Protein AF-A0A7D9JBG1-F1 (afdb_monomer)

Structure (mmCIF, N/CA/C/O backbone):
data_AF-A0A7D9JBG1-F1
#
_entry.id   AF-A0A7D9JBG1-F1
#
loop_
_atom_site.group_PDB
_atom_site.id
_atom_site.type_symbol
_atom_site.label_atom_id
_atom_site.label_alt_id
_atom_site.label_comp_id
_atom_site.label_asym_id
_atom_site.label_entity_id
_atom_site.label_seq_id
_atom_site.pdbx_PDB_ins_code
_atom_site.Cartn_x
_atom_site.Cartn_y
_atom_site.Cartn_z
_atom_site.occupancy
_atom_site.B_iso_or_equiv
_atom_site.auth_seq_id
_atom_site.auth_comp_id
_atom_site.auth_asym_id
_atom_site.auth_atom_id
_atom_site.pdbx_PDB_model_num
ATOM 1 N N . MET A 1 1 ? 1.184 -11.308 23.392 1.00 36.88 1 MET A N 1
ATOM 2 C CA . MET A 1 1 ? 2.263 -11.241 22.386 1.00 36.88 1 MET A CA 1
ATOM 3 C C . MET A 1 1 ? 1.599 -10.785 21.106 1.00 36.88 1 MET A C 1
ATOM 5 O O . MET A 1 1 ? 0.680 -11.461 20.680 1.00 36.88 1 MET A O 1
ATOM 9 N N . ALA A 1 2 ? 1.920 -9.600 20.584 1.00 44.59 2 ALA A N 1
ATOM 10 C CA . ALA A 1 2 ? 1.341 -9.175 19.313 1.00 44.59 2 ALA A CA 1
ATOM 11 C C . ALA A 1 2 ? 1.929 -10.084 18.231 1.00 44.59 2 ALA A C 1
ATOM 13 O O . ALA A 1 2 ? 3.132 -10.022 17.986 1.00 44.59 2 ALA A O 1
ATOM 14 N N . GLU A 1 3 ? 1.119 -10.978 17.666 1.00 50.38 3 GLU A N 1
ATOM 15 C CA . GLU A 1 3 ? 1.494 -11.787 16.509 1.00 50.38 3 GLU A CA 1
ATOM 16 C C . GLU A 1 3 ? 1.890 -10.830 15.382 1.00 50.38 3 GLU A C 1
ATOM 18 O O . GLU A 1 3 ? 1.054 -10.220 14.717 1.00 50.38 3 GLU A O 1
ATOM 23 N N . GLN A 1 4 ? 3.197 -10.609 15.233 1.00 59.41 4 GLN A N 1
ATOM 24 C CA . GLN A 1 4 ? 3.746 -9.802 14.158 1.00 59.41 4 GLN A CA 1
ATOM 25 C C . GLN A 1 4 ? 3.574 -10.595 12.872 1.00 59.41 4 GLN A C 1
ATOM 27 O O . GLN A 1 4 ? 4.414 -11.413 12.501 1.00 59.41 4 GLN A O 1
ATOM 32 N N . ILE A 1 5 ? 2.451 -10.362 12.203 1.00 68.38 5 ILE A N 1
ATOM 33 C CA . ILE A 1 5 ? 2.228 -10.868 10.858 1.00 68.38 5 ILE A CA 1
ATOM 34 C C . ILE A 1 5 ? 3.333 -10.278 9.983 1.00 68.38 5 ILE A C 1
ATOM 36 O O . ILE A 1 5 ? 3.469 -9.049 9.937 1.00 68.38 5 ILE A O 1
ATOM 40 N N . PRO A 1 6 ? 4.160 -11.116 9.336 1.00 69.81 6 PRO A N 1
ATOM 41 C CA . PRO A 1 6 ? 5.264 -10.620 8.539 1.00 69.81 6 PRO A CA 1
ATOM 42 C C . PRO A 1 6 ? 4.705 -9.743 7.420 1.00 69.81 6 PRO A C 1
ATOM 44 O O . PRO A 1 6 ? 3.791 -10.141 6.695 1.00 69.81 6 PRO A O 1
ATOM 47 N N . ALA A 1 7 ? 5.246 -8.531 7.307 1.00 71.00 7 ALA A N 1
ATOM 48 C CA . ALA A 1 7 ? 4.883 -7.618 6.238 1.00 71.00 7 ALA A CA 1
ATOM 49 C C . ALA A 1 7 ? 5.131 -8.293 4.873 1.00 71.00 7 ALA A C 1
ATOM 51 O O . ALA A 1 7 ? 6.159 -8.962 4.701 1.00 71.00 7 ALA A O 1
ATOM 52 N N . PRO A 1 8 ? 4.211 -8.157 3.899 1.00 76.00 8 PRO A N 1
ATOM 53 C CA . PRO A 1 8 ? 4.431 -8.683 2.561 1.00 76.00 8 PRO A CA 1
ATOM 54 C C . PRO A 1 8 ? 5.687 -8.053 1.950 1.00 76.00 8 PRO A C 1
ATOM 56 O O . PRO A 1 8 ? 6.014 -6.895 2.203 1.00 76.00 8 PRO A O 1
ATOM 59 N N . LYS A 1 9 ? 6.406 -8.836 1.140 1.00 78.50 9 LYS A N 1
ATOM 60 C CA . LYS A 1 9 ? 7.578 -8.345 0.402 1.00 78.50 9 LYS A CA 1
ATOM 61 C C . LYS A 1 9 ? 7.172 -7.175 -0.508 1.00 78.50 9 LYS A C 1
ATOM 63 O O . LYS A 1 9 ? 6.043 -7.194 -1.000 1.00 78.50 9 LYS A O 1
ATOM 68 N N . PRO A 1 10 ? 8.075 -6.215 -0.775 1.00 81.94 10 PRO A N 1
ATOM 69 C CA . PRO A 1 10 ? 7.781 -5.097 -1.664 1.00 81.94 10 PRO A CA 1
ATOM 70 C C . PRO A 1 10 ? 7.323 -5.580 -3.039 1.00 81.94 10 PRO A C 1
ATOM 72 O O . PRO A 1 10 ? 7.766 -6.633 -3.523 1.00 81.94 10 PRO A O 1
ATOM 75 N N . LEU A 1 11 ? 6.418 -4.816 -3.652 1.00 83.62 11 LEU A N 1
ATOM 76 C CA . LEU A 1 11 ? 5.884 -5.127 -4.968 1.00 83.62 11 LEU A CA 1
ATOM 77 C C . LEU A 1 11 ? 7.026 -5.100 -5.985 1.00 83.62 11 LEU A C 1
ATOM 79 O O . LEU A 1 11 ? 7.726 -4.102 -6.138 1.00 83.62 11 LEU A O 1
ATOM 83 N N . LYS A 1 12 ? 7.204 -6.206 -6.706 1.00 80.06 12 LYS A N 1
ATOM 84 C CA . LYS A 1 12 ? 8.163 -6.283 -7.807 1.00 80.06 12 LYS A CA 1
ATOM 85 C C . LYS A 1 12 ? 7.436 -6.102 -9.128 1.00 80.06 12 LYS A C 1
ATOM 87 O O . LYS A 1 12 ? 6.644 -6.954 -9.521 1.00 80.06 12 LYS A O 1
ATOM 92 N N . LEU A 1 13 ? 7.739 -5.006 -9.812 1.00 76.44 13 LEU A N 1
ATOM 93 C CA . LEU A 1 13 ? 7.229 -4.721 -11.156 1.00 76.44 13 LEU A CA 1
ATOM 94 C C . LEU A 1 13 ? 8.113 -5.314 -12.269 1.00 76.44 13 LEU A C 1
ATOM 96 O O . LEU A 1 13 ? 7.782 -5.184 -13.439 1.00 76.44 13 LEU A O 1
ATOM 100 N N . ASP A 1 14 ? 9.210 -5.986 -11.912 1.00 78.56 14 ASP A N 1
ATOM 101 C CA . ASP A 1 14 ? 10.110 -6.644 -12.861 1.00 78.56 14 ASP A CA 1
ATOM 102 C C . ASP A 1 14 ? 9.517 -7.956 -13.415 1.00 78.56 14 ASP A C 1
ATOM 104 O O . ASP A 1 14 ? 8.867 -8.721 -12.690 1.00 78.56 14 ASP A O 1
ATOM 108 N N . GLY A 1 15 ? 9.739 -8.224 -14.705 1.00 83.38 15 GLY A N 1
ATOM 109 C CA . GLY A 1 15 ? 9.206 -9.397 -15.399 1.00 83.38 15 GLY A CA 1
ATOM 110 C C . GLY A 1 15 ? 7.685 -9.341 -15.593 1.00 83.38 15 GLY A C 1
ATOM 111 O O . GLY A 1 15 ? 7.153 -8.415 -16.203 1.00 83.38 15 GLY A O 1
ATOM 112 N N . ASN A 1 16 ? 6.958 -10.353 -15.101 1.00 86.94 16 ASN A N 1
ATOM 113 C CA . ASN A 1 16 ? 5.496 -10.413 -15.215 1.00 86.94 16 ASN A CA 1
ATOM 114 C C . ASN A 1 16 ? 4.816 -9.575 -14.116 1.00 86.94 16 ASN A C 1
ATOM 116 O O . ASN A 1 16 ? 4.330 -10.100 -13.108 1.00 86.94 16 ASN A O 1
ATOM 120 N N . ALA A 1 17 ? 4.777 -8.258 -14.329 1.00 83.75 17 ALA A N 1
ATOM 121 C CA . ALA A 1 17 ? 4.191 -7.292 -13.401 1.00 83.75 17 ALA A CA 1
ATOM 122 C C . ALA A 1 17 ? 2.732 -7.615 -13.026 1.00 83.75 17 ALA A C 1
ATOM 124 O O . ALA A 1 17 ? 2.350 -7.454 -11.868 1.00 83.75 17 ALA A O 1
ATOM 125 N N . ALA A 1 18 ? 1.925 -8.122 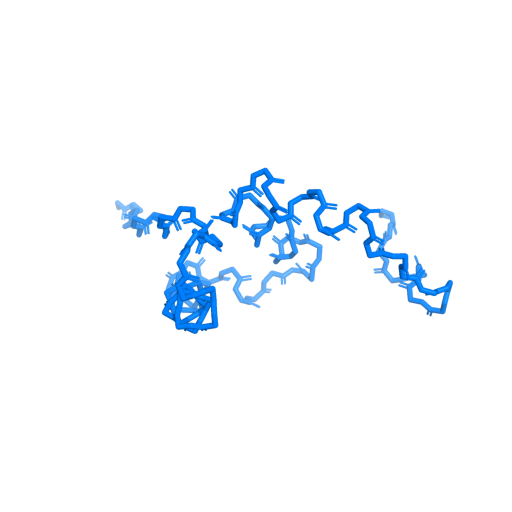-13.966 1.00 85.19 18 ALA A N 1
ATOM 126 C CA . ALA A 1 18 ? 0.524 -8.465 -13.719 1.00 85.19 18 ALA A CA 1
ATOM 127 C C . ALA A 1 18 ? 0.376 -9.630 -12.725 1.00 85.19 18 ALA A C 1
ATOM 129 O O . ALA A 1 18 ? -0.441 -9.574 -11.800 1.00 85.19 18 ALA A O 1
ATOM 130 N N . GLU A 1 19 ? 1.185 -10.680 -12.882 1.00 88.31 19 GLU A N 1
ATOM 131 C CA . GLU A 1 19 ? 1.177 -11.815 -11.958 1.00 88.31 19 GLU A CA 1
ATOM 132 C C . GLU A 1 19 ? 1.742 -11.431 -10.584 1.00 88.31 19 GLU A C 1
ATOM 134 O O . GLU A 1 19 ? 1.157 -11.782 -9.553 1.00 88.31 19 GLU A O 1
ATOM 139 N N . ASN A 1 20 ? 2.834 -10.661 -10.560 1.00 86.94 20 ASN A N 1
ATOM 140 C CA . ASN A 1 20 ? 3.437 -10.165 -9.324 1.00 86.94 20 ASN A CA 1
ATOM 141 C C . ASN A 1 20 ? 2.467 -9.274 -8.544 1.00 86.94 20 ASN A C 1
ATOM 143 O O . ASN A 1 20 ? 2.297 -9.469 -7.340 1.00 86.94 20 ASN A O 1
ATOM 147 N N . TRP A 1 21 ? 1.769 -8.366 -9.230 1.00 86.75 21 TRP A N 1
ATOM 148 C CA . TRP A 1 21 ? 0.709 -7.549 -8.648 1.00 86.75 21 TRP A CA 1
ATOM 149 C C . TRP A 1 21 ? -0.413 -8.406 -8.067 1.00 86.75 21 TRP A C 1
ATOM 151 O O . TRP A 1 21 ? -0.800 -8.206 -6.919 1.00 86.75 21 TRP A O 1
ATOM 161 N N . ARG A 1 22 ? -0.902 -9.412 -8.802 1.00 88.50 22 ARG A N 1
ATOM 162 C CA . ARG A 1 22 ? -1.978 -10.295 -8.322 1.00 88.50 22 ARG A CA 1
A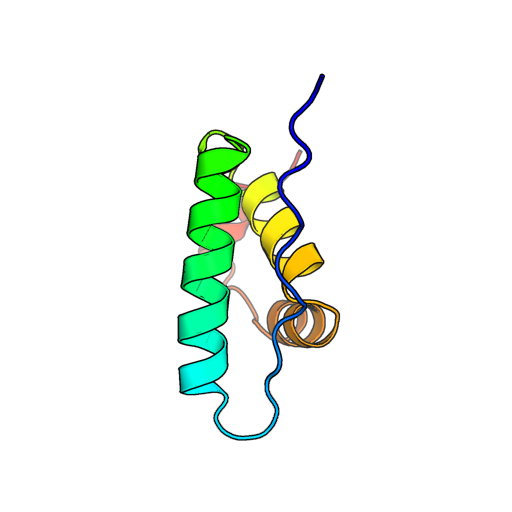TOM 163 C C . ARG A 1 22 ? -1.576 -11.070 -7.064 1.00 88.50 22 ARG A C 1
ATOM 165 O O . ARG A 1 22 ? -2.375 -11.183 -6.134 1.00 88.50 22 ARG A O 1
ATOM 172 N N . ARG A 1 23 ? -0.346 -11.595 -7.022 1.00 87.75 23 ARG A N 1
ATOM 173 C CA . ARG A 1 23 ? 0.200 -12.304 -5.849 1.00 87.75 23 ARG A CA 1
ATOM 174 C C . ARG A 1 23 ? 0.381 -11.363 -4.661 1.00 87.75 23 ARG A C 1
ATOM 176 O O . ARG A 1 23 ? -0.021 -11.701 -3.549 1.00 87.75 23 ARG A O 1
ATOM 183 N N . TRP A 1 24 ? 0.954 -10.188 -4.905 1.00 88.12 24 TRP A N 1
ATOM 184 C CA . TRP A 1 24 ? 1.198 -9.183 -3.878 1.00 88.12 24 TRP A CA 1
ATOM 185 C C . TRP A 1 24 ? -0.110 -8.640 -3.297 1.00 88.12 24 TRP A C 1
ATOM 187 O O . TRP A 1 24 ? -0.258 -8.606 -2.080 1.00 88.12 24 TRP A O 1
ATOM 197 N N . LYS A 1 25 ? -1.100 -8.329 -4.143 1.00 87.69 25 LYS A N 1
ATOM 198 C CA . LYS A 1 25 ? -2.416 -7.831 -3.721 1.00 87.69 25 LYS A CA 1
ATOM 199 C C . LYS A 1 25 ? -3.105 -8.801 -2.766 1.00 87.69 25 LYS A C 1
ATOM 201 O O . LYS A 1 25 ? -3.542 -8.393 -1.699 1.00 87.69 25 LYS A O 1
ATOM 206 N N . LYS A 1 26 ? -3.096 -10.099 -3.088 1.00 88.88 26 LYS A N 1
ATOM 207 C CA . LYS A 1 26 ? -3.662 -11.131 -2.209 1.00 88.88 26 LYS A CA 1
ATOM 208 C C . LYS A 1 26 ? -2.942 -11.196 -0.855 1.00 88.88 26 LYS A C 1
ATOM 210 O O . LYS A 1 26 ? -3.589 -11.351 0.175 1.00 88.88 26 LYS A O 1
ATOM 215 N N . ALA A 1 27 ? -1.612 -11.075 -0.844 1.00 87.12 27 ALA A N 1
ATOM 216 C CA . ALA A 1 27 ? -0.836 -11.035 0.397 1.00 87.12 27 ALA A CA 1
ATOM 217 C C . ALA A 1 27 ? -1.120 -9.764 1.218 1.00 87.12 27 ALA A C 1
ATOM 219 O O . ALA A 1 27 ? -1.210 -9.832 2.441 1.00 87.12 27 ALA A O 1
ATOM 220 N N . PHE A 1 28 ? -1.302 -8.625 0.548 1.00 87.38 28 PHE A N 1
ATOM 221 C CA . PHE A 1 28 ? -1.679 -7.356 1.160 1.00 87.38 28 PHE A CA 1
ATOM 222 C C . PHE A 1 28 ? -3.078 -7.412 1.788 1.00 87.38 28 PHE A C 1
ATOM 224 O O . PHE A 1 28 ? -3.230 -7.023 2.942 1.00 87.38 28 PHE A O 1
ATOM 231 N N . GLU A 1 29 ? -4.075 -7.960 1.089 1.00 87.31 29 GLU A N 1
ATOM 232 C CA . GLU A 1 29 ? -5.434 -8.140 1.623 1.00 87.31 29 GLU A CA 1
ATOM 233 C C . GLU A 1 29 ? -5.428 -9.031 2.871 1.00 87.31 29 GLU A C 1
ATOM 235 O O . GLU A 1 29 ? -5.960 -8.645 3.910 1.00 87.31 29 GLU A O 1
ATOM 240 N N . LEU A 1 30 ? -4.732 -10.174 2.816 1.00 87.12 30 LEU A N 1
ATOM 241 C CA . LEU A 1 30 ? -4.566 -11.055 3.977 1.00 87.12 30 LEU A CA 1
ATOM 242 C C . LEU A 1 30 ? -3.880 -10.336 5.145 1.00 87.12 30 LEU A C 1
ATOM 244 O O . LEU A 1 30 ? -4.310 -10.479 6.288 1.00 87.12 30 LEU A O 1
ATOM 248 N N . TYR A 1 31 ? -2.846 -9.538 4.868 1.00 86.69 31 TYR A N 1
ATOM 249 C CA . TYR A 1 31 ? -2.169 -8.730 5.880 1.00 86.69 31 TYR A CA 1
ATOM 250 C C . TYR A 1 31 ? -3.113 -7.690 6.497 1.00 86.69 31 TYR A C 1
ATOM 252 O O . TYR A 1 31 ? -3.139 -7.536 7.717 1.00 86.69 31 TYR A O 1
ATOM 260 N N . MET A 1 32 ? -3.921 -6.996 5.693 1.00 86.38 32 MET A N 1
ATOM 261 C CA . MET A 1 32 ? -4.885 -6.012 6.191 1.00 86.38 32 MET A CA 1
ATOM 262 C C . MET A 1 32 ? -5.961 -6.642 7.070 1.00 86.38 32 MET A C 1
ATOM 264 O O . MET A 1 32 ? -6.265 -6.088 8.128 1.00 86.38 32 MET A O 1
ATOM 268 N N . THR A 1 33 ? -6.504 -7.791 6.666 1.00 86.69 33 THR A N 1
ATOM 269 C CA . THR A 1 33 ? -7.491 -8.531 7.460 1.00 86.69 33 THR A CA 1
ATOM 270 C C . THR A 1 33 ? -6.877 -9.018 8.764 1.00 86.69 33 THR A C 1
ATOM 272 O O . THR A 1 33 ? -7.434 -8.797 9.835 1.00 86.69 33 THR A O 1
ATOM 275 N N . ALA A 1 34 ? -5.703 -9.639 8.693 1.00 83.88 34 ALA A N 1
ATOM 276 C CA . ALA A 1 34 ? -5.106 -10.288 9.847 1.00 83.88 34 ALA A CA 1
ATOM 277 C C . ALA A 1 34 ? -4.468 -9.290 10.838 1.00 83.88 34 ALA A C 1
ATOM 279 O O . ALA A 1 34 ? -4.335 -9.593 12.018 1.00 83.88 34 ALA A O 1
ATOM 280 N N . THR A 1 35 ? -4.134 -8.073 10.394 1.00 83.75 35 THR A N 1
ATOM 281 C CA . THR A 1 35 ? -3.729 -6.957 11.274 1.00 83.75 35 THR A CA 1
ATOM 282 C C . THR A 1 35 ? -4.885 -6.024 11.645 1.00 83.75 35 THR A C 1
ATOM 284 O O . THR A 1 35 ? -4.650 -4.971 12.244 1.00 83.75 35 THR A O 1
ATOM 287 N N . GLU A 1 36 ? -6.115 -6.361 11.240 1.00 84.62 36 GLU A N 1
ATOM 288 C CA . GLU A 1 36 ? -7.327 -5.539 11.382 1.00 84.62 36 GLU A CA 1
ATOM 289 C C . GLU A 1 36 ? -7.176 -4.093 10.862 1.00 84.62 36 GLU A C 1
ATOM 291 O O . GLU A 1 36 ? -7.937 -3.192 11.221 1.00 84.62 36 GLU A O 1
ATOM 296 N N . LYS A 1 37 ? -6.199 -3.848 9.979 1.00 78.62 37 LYS A N 1
ATOM 297 C CA . LYS A 1 37 ? -5.985 -2.547 9.325 1.00 78.62 37 LYS A CA 1
ATOM 298 C C . LYS A 1 37 ? -7.063 -2.239 8.290 1.00 78.62 37 LYS A C 1
ATOM 300 O O . LYS A 1 37 ? -7.272 -1.070 7.982 1.00 78.62 37 LYS A O 1
ATOM 305 N N . ASP A 1 38 ? -7.762 -3.263 7.812 1.00 79.50 38 ASP A N 1
ATOM 306 C CA . ASP A 1 38 ? -8.998 -3.148 7.027 1.00 79.50 38 ASP A CA 1
ATOM 307 C C . ASP A 1 38 ? -10.069 -2.284 7.726 1.00 79.50 38 ASP A C 1
ATOM 309 O O . ASP A 1 38 ? -10.781 -1.528 7.077 1.00 79.50 38 ASP A O 1
ATOM 313 N N . LYS A 1 39 ? -10.113 -2.268 9.061 1.00 82.62 39 LYS A N 1
ATOM 314 C CA . LYS A 1 39 ? -11.083 -1.453 9.811 1.00 82.62 39 LYS A CA 1
ATOM 315 C C . LYS A 1 39 ? -10.633 -0.005 10.040 1.00 82.62 39 LYS A C 1
ATOM 317 O O . LYS A 1 39 ? -11.353 0.772 10.663 1.00 82.62 39 LYS A O 1
ATOM 322 N N . LYS A 1 40 ? -9.419 0.363 9.612 1.00 84.12 40 LYS A N 1
ATOM 323 C CA . LYS A 1 40 ? -8.867 1.715 9.802 1.00 84.12 40 LYS A CA 1
ATOM 324 C C . LYS A 1 40 ? -9.261 2.648 8.663 1.00 84.12 40 LYS A C 1
ATOM 326 O O . LYS A 1 40 ? -9.613 2.206 7.576 1.00 84.12 40 LYS A O 1
ATOM 331 N N . SER A 1 41 ? -9.140 3.953 8.911 1.00 85.06 41 SER A N 1
ATOM 332 C CA . SER A 1 41 ? -9.434 4.994 7.926 1.00 85.06 41 SER A CA 1
ATOM 333 C C . SER A 1 41 ? -8.689 4.771 6.614 1.00 85.06 41 SER A C 1
ATOM 335 O O . SER A 1 41 ? -7.521 4.374 6.614 1.00 85.06 41 SER A O 1
ATOM 337 N N . GLN A 1 42 ? -9.339 5.129 5.510 1.00 78.69 42 GLN A N 1
ATOM 338 C CA . GLN A 1 42 ? -8.821 4.996 4.148 1.00 78.69 42 GLN A CA 1
ATOM 339 C C . GLN A 1 42 ? -7.405 5.587 4.002 1.00 78.69 42 GLN A C 1
ATOM 341 O O . GLN A 1 42 ? -6.534 4.965 3.407 1.00 78.69 42 GLN A O 1
ATOM 346 N N . LYS A 1 43 ? -7.115 6.709 4.681 1.00 80.00 43 LYS A N 1
ATOM 347 C CA . LYS A 1 43 ? -5.769 7.309 4.766 1.00 80.00 43 LYS A CA 1
ATOM 348 C C . LYS A 1 43 ? -4.698 6.342 5.290 1.00 80.00 43 LYS A C 1
ATOM 350 O O . LYS A 1 43 ? -3.608 6.258 4.731 1.00 80.00 43 LYS A O 1
ATOM 355 N N . ILE A 1 44 ? -5.002 5.589 6.349 1.00 82.69 44 ILE A N 1
ATOM 356 C CA . ILE A 1 44 ? -4.084 4.604 6.942 1.00 82.69 44 ILE A CA 1
ATOM 357 C C . ILE A 1 44 ? -3.927 3.392 6.027 1.00 82.69 44 ILE A C 1
ATOM 359 O O . ILE A 1 44 ? -2.827 2.847 5.922 1.00 82.69 44 ILE A O 1
ATOM 363 N N . GLN A 1 45 ? -5.001 2.979 5.357 1.00 84.38 45 GLN A N 1
ATOM 364 C CA . GLN A 1 45 ? -4.951 1.897 4.377 1.00 84.38 45 GLN A CA 1
ATOM 365 C C . GLN A 1 45 ? -4.056 2.274 3.191 1.00 84.38 45 GLN A C 1
ATOM 367 O O . GLN A 1 45 ? -3.142 1.517 2.869 1.00 84.38 45 GLN A O 1
ATOM 372 N N . CYS A 1 46 ? -4.235 3.474 2.627 1.00 83.62 46 CYS A N 1
ATOM 373 C CA . CYS A 1 46 ? -3.397 4.012 1.554 1.00 83.62 46 CYS A CA 1
ATOM 374 C C . CYS A 1 46 ? -1.933 4.149 1.990 1.00 83.62 46 CYS A C 1
ATOM 376 O O . CYS A 1 46 ? -1.040 3.670 1.298 1.00 83.62 46 CYS A O 1
ATOM 378 N N . ALA A 1 47 ? -1.666 4.715 3.170 1.00 84.31 47 ALA A N 1
ATOM 379 C CA . ALA A 1 47 ? -0.303 4.825 3.692 1.00 84.31 47 ALA A CA 1
ATOM 380 C C . ALA A 1 47 ? 0.352 3.447 3.898 1.00 84.31 47 ALA A C 1
ATOM 382 O O . ALA A 1 47 ? 1.522 3.254 3.565 1.00 84.31 47 ALA A O 1
ATOM 383 N N . THR A 1 48 ? -0.405 2.469 4.406 1.00 86.19 48 THR A N 1
ATOM 384 C CA . THR A 1 48 ? 0.071 1.086 4.577 1.00 86.19 48 THR A CA 1
ATOM 385 C C . THR A 1 48 ? 0.358 0.445 3.222 1.00 86.19 48 THR A C 1
ATOM 387 O O . THR A 1 48 ? 1.393 -0.194 3.060 1.00 86.19 48 THR A O 1
ATOM 390 N N . PHE A 1 49 ? -0.525 0.641 2.242 1.00 86.44 49 PHE A N 1
ATOM 391 C CA . PHE A 1 49 ? -0.340 0.168 0.876 1.00 86.44 49 PHE A CA 1
ATOM 392 C C . PHE A 1 49 ? 0.951 0.722 0.270 1.00 86.44 49 PHE A C 1
ATOM 394 O O . PHE A 1 49 ? 1.784 -0.063 -0.168 1.00 86.44 49 PHE A O 1
ATOM 401 N N . LEU A 1 50 ? 1.158 2.041 0.309 1.00 84.31 50 LEU A N 1
ATOM 402 C CA . LEU A 1 50 ? 2.344 2.689 -0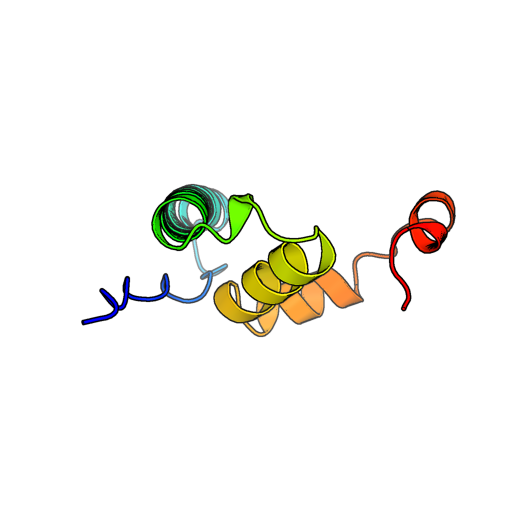.262 1.00 84.31 50 LEU A CA 1
ATOM 403 C C 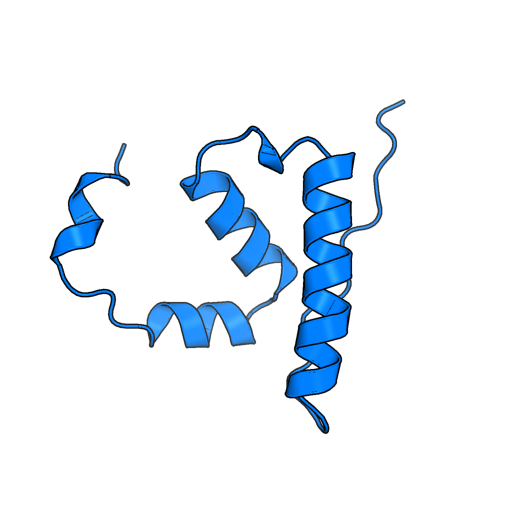. LEU A 1 50 ? 3.630 2.237 0.436 1.00 84.31 50 LEU A C 1
ATOM 405 O O . LEU A 1 50 ? 4.620 1.920 -0.220 1.00 84.31 50 LEU A O 1
ATOM 409 N N . THR A 1 51 ? 3.582 2.113 1.764 1.00 84.81 51 THR A N 1
ATOM 410 C CA . THR A 1 51 ? 4.714 1.634 2.569 1.00 84.81 51 THR A CA 1
ATOM 411 C C . THR A 1 51 ? 5.092 0.192 2.218 1.00 84.81 51 THR A C 1
ATOM 413 O O . THR A 1 51 ? 6.272 -0.137 2.139 1.00 84.81 51 THR A O 1
ATOM 416 N N . LEU A 1 52 ? 4.103 -0.682 2.003 1.00 85.94 52 LEU A N 1
ATOM 417 C CA . LEU A 1 52 ? 4.331 -2.095 1.681 1.00 85.94 52 LEU A CA 1
ATOM 418 C C . LEU A 1 52 ? 4.645 -2.331 0.203 1.00 85.94 52 LEU A C 1
ATOM 420 O O . LEU A 1 52 ? 5.335 -3.292 -0.130 1.00 85.94 52 LEU A O 1
ATOM 424 N N . ALA A 1 53 ? 4.111 -1.503 -0.690 1.00 83.94 53 ALA A N 1
ATOM 425 C CA . ALA A 1 53 ? 4.336 -1.617 -2.122 1.00 83.94 53 ALA A CA 1
ATOM 426 C C . ALA A 1 53 ? 5.731 -1.095 -2.509 1.00 83.94 53 ALA A C 1
ATOM 428 O O . ALA A 1 53 ? 6.338 -1.630 -3.437 1.00 83.94 53 ALA A O 1
ATOM 429 N N . GLY A 1 54 ? 6.284 -0.157 -1.732 1.00 84.75 54 GLY A N 1
ATOM 430 C CA . GLY A 1 54 ? 7.654 0.340 -1.861 1.00 84.75 54 GLY A CA 1
ATOM 431 C C . GLY A 1 54 ? 7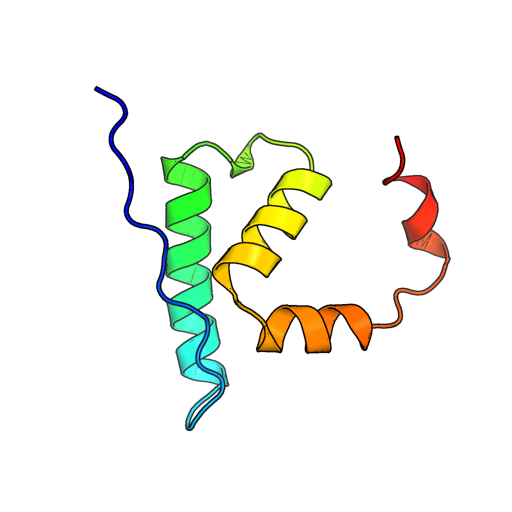.769 1.575 -2.755 1.00 84.75 54 GLY A C 1
ATOM 432 O O . GLY A 1 54 ? 6.776 2.078 -3.277 1.00 84.75 54 GLY A O 1
ATOM 433 N N . GLU A 1 55 ? 8.999 2.060 -2.947 1.00 80.69 55 GLU A N 1
ATOM 434 C CA . GLU A 1 55 ? 9.290 3.324 -3.649 1.00 80.69 55 GLU A CA 1
ATOM 435 C C . GLU A 1 55 ? 8.663 3.402 -5.045 1.00 80.69 55 GLU A C 1
ATOM 437 O O . GLU A 1 55 ? 8.083 4.422 -5.401 1.00 80.69 55 GLU A O 1
ATOM 442 N N . ALA A 1 56 ? 8.669 2.301 -5.802 1.00 75.62 56 ALA A N 1
ATOM 443 C CA . ALA A 1 56 ? 8.054 2.261 -7.128 1.00 75.62 56 ALA A CA 1
ATOM 444 C C . ALA A 1 56 ? 6.550 2.585 -7.098 1.00 75.62 56 ALA A C 1
ATOM 446 O O . ALA A 1 56 ? 6.035 3.241 -8.000 1.00 75.62 56 ALA A O 1
ATOM 447 N N . ALA A 1 57 ? 5.836 2.151 -6.058 1.00 77.69 57 ALA A N 1
ATOM 448 C CA . ALA A 1 57 ? 4.419 2.453 -5.906 1.00 77.69 57 ALA A CA 1
ATOM 449 C C . ALA A 1 57 ? 4.175 3.885 -5.424 1.00 77.69 57 ALA A C 1
ATOM 451 O O . ALA A 1 57 ? 3.160 4.467 -5.791 1.00 77.69 57 ALA A O 1
ATOM 4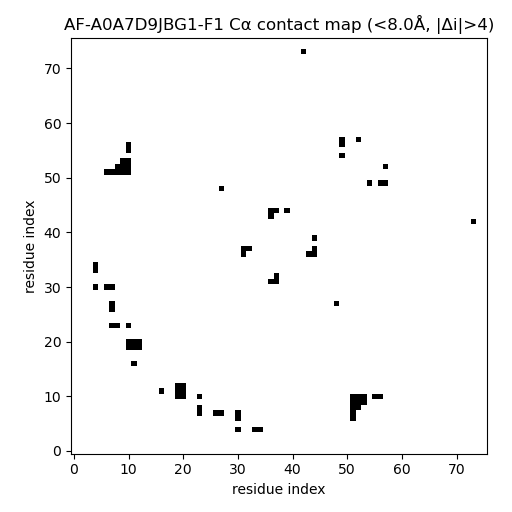52 N N . ILE A 1 58 ? 5.104 4.458 -4.652 1.00 79.88 58 ILE A N 1
ATOM 453 C CA . ILE A 1 58 ? 5.071 5.875 -4.271 1.00 79.88 58 ILE A CA 1
ATOM 454 C C . ILE A 1 58 ? 5.221 6.742 -5.522 1.00 79.88 58 ILE A C 1
ATOM 456 O O . ILE A 1 58 ? 4.376 7.595 -5.757 1.00 79.88 58 ILE A O 1
ATOM 460 N N . THR A 1 59 ? 6.190 6.446 -6.394 1.00 78.69 59 THR A N 1
ATOM 461 C CA . THR A 1 59 ? 6.361 7.172 -7.664 1.00 78.69 59 THR A CA 1
ATOM 462 C C . THR A 1 59 ? 5.129 7.057 -8.565 1.00 78.69 59 THR A C 1
ATOM 464 O O . THR A 1 59 ? 4.708 8.044 -9.169 1.00 78.69 59 THR A O 1
ATOM 467 N N . VAL A 1 60 ? 4.510 5.871 -8.644 1.00 78.38 60 VAL A N 1
ATOM 468 C CA . VAL A 1 60 ? 3.243 5.679 -9.376 1.00 78.38 60 VAL A CA 1
ATOM 469 C C . VAL A 1 60 ? 2.103 6.476 -8.733 1.00 78.38 60 VAL A C 1
ATOM 471 O O . VAL A 1 60 ? 1.302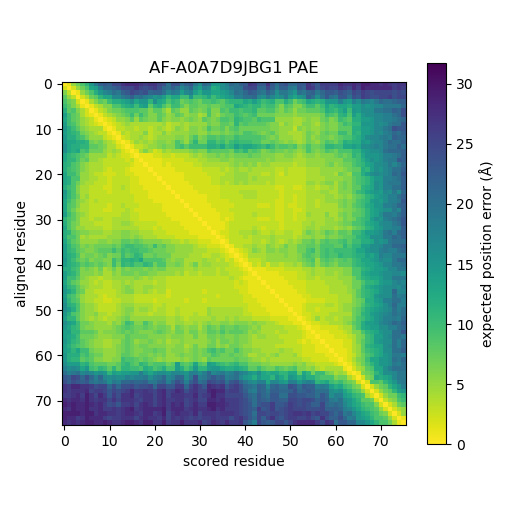 7.073 -9.439 1.00 78.38 60 VAL A O 1
ATOM 474 N N . TYR A 1 61 ? 2.032 6.527 -7.405 1.00 77.62 61 TYR A N 1
ATOM 475 C CA . TYR A 1 61 ? 1.025 7.301 -6.682 1.00 77.62 61 TYR A CA 1
ATOM 476 C C . TYR A 1 61 ? 1.200 8.814 -6.850 1.00 77.62 61 TYR A C 1
ATOM 478 O O . TYR A 1 61 ? 0.214 9.518 -7.025 1.00 77.62 61 TYR A O 1
ATOM 486 N N . GLU A 1 62 ? 2.434 9.314 -6.852 1.00 77.00 62 GLU A N 1
ATOM 487 C CA . GLU A 1 62 ? 2.734 10.728 -7.110 1.00 77.00 62 GLU A CA 1
ATOM 488 C C . GLU A 1 62 ? 2.457 11.129 -8.566 1.00 77.00 62 GLU A C 1
ATOM 490 O O . GLU A 1 62 ? 2.071 12.265 -8.833 1.00 77.00 62 GLU A O 1
ATOM 495 N N . THR A 1 63 ? 2.625 10.201 -9.516 1.00 76.25 63 THR A N 1
ATOM 496 C CA . THR A 1 63 ? 2.270 10.426 -10.929 1.00 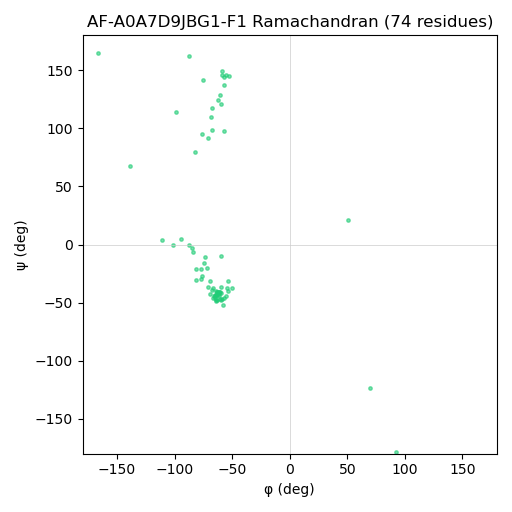76.25 63 THR A CA 1
ATOM 497 C C . THR A 1 63 ? 0.782 10.236 -11.216 1.00 76.25 63 THR A C 1
ATOM 499 O O . THR A 1 63 ? 0.280 10.793 -12.194 1.00 76.25 63 THR A O 1
ATOM 502 N N . LEU A 1 64 ? 0.052 9.505 -10.369 1.00 72.88 64 LEU A N 1
ATOM 503 C CA . LEU A 1 64 ? -1.406 9.435 -10.412 1.00 72.88 64 LEU A CA 1
ATOM 504 C C . LEU A 1 64 ? -1.980 10.799 -10.012 1.00 72.88 64 LEU A C 1
ATOM 506 O O . LEU A 1 64 ? -2.105 11.146 -8.841 1.00 72.88 64 LEU A O 1
ATOM 510 N N . THR A 1 65 ? -2.338 11.598 -11.014 1.00 57.28 65 THR A N 1
ATOM 511 C CA . THR A 1 65 ? -3.044 12.862 -10.804 1.00 57.28 65 THR A CA 1
ATOM 512 C C . THR A 1 65 ? -4.503 12.540 -10.492 1.00 57.28 65 THR A C 1
ATOM 514 O O . THR A 1 65 ? -5.302 12.308 -11.395 1.00 57.28 65 THR A O 1
ATOM 517 N N . PHE A 1 66 ? -4.850 12.459 -9.209 1.00 60.66 66 PHE A N 1
ATOM 518 C CA . PHE A 1 66 ? -6.243 12.310 -8.792 1.00 60.66 66 PHE A CA 1
ATOM 519 C C . PHE A 1 66 ? -6.996 13.609 -9.126 1.00 60.66 66 PHE A C 1
ATOM 521 O O . PHE A 1 66 ? -6.637 14.683 -8.630 1.00 60.66 66 PHE A O 1
ATOM 528 N N . GLU A 1 67 ? -7.999 13.530 -10.007 1.00 50.50 67 GLU A N 1
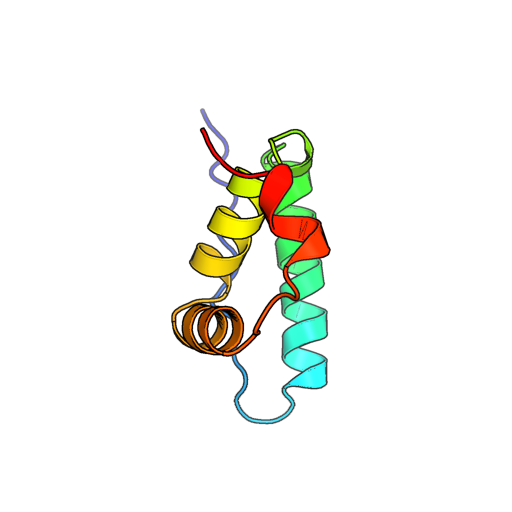ATOM 529 C CA . GLU A 1 67 ? -8.880 14.661 -10.315 1.00 50.50 67 GLU A CA 1
ATOM 530 C C . GLU A 1 67 ? -9.566 15.174 -9.035 1.00 50.50 67 GLU A C 1
ATOM 532 O O . GLU A 1 67 ? -9.904 14.426 -8.119 1.00 50.50 67 GLU A O 1
ATOM 537 N N . ASP A 1 68 ? -9.744 16.491 -8.975 1.00 50.28 68 ASP A N 1
ATOM 538 C CA . ASP A 1 68 ? -10.018 17.310 -7.784 1.00 50.28 68 ASP A CA 1
ATOM 539 C C . ASP A 1 68 ? -11.300 16.954 -6.998 1.00 50.28 68 ASP A C 1
ATOM 541 O O . ASP A 1 68 ? -11.490 17.412 -5.877 1.00 50.28 68 ASP A O 1
ATOM 545 N N . THR A 1 69 ? -12.166 16.089 -7.532 1.00 48.34 69 THR A N 1
ATOM 546 C CA . THR A 1 69 ? -13.450 15.712 -6.906 1.00 48.34 69 THR A CA 1
ATOM 547 C C . THR A 1 69 ? -13.309 14.775 -5.692 1.00 48.34 69 THR A C 1
ATOM 549 O O . THR A 1 69 ? -14.266 14.605 -4.937 1.00 48.34 69 THR A O 1
ATOM 552 N N . GLU A 1 70 ? -12.128 14.206 -5.428 1.00 52.84 70 GLU A N 1
ATOM 553 C CA . GLU A 1 70 ? -11.899 13.309 -4.276 1.00 52.84 70 GLU A CA 1
ATOM 554 C C . GLU A 1 70 ? -10.984 13.897 -3.184 1.00 52.84 70 GLU A C 1
ATOM 556 O O . GLU A 1 70 ? -10.690 13.223 -2.193 1.00 52.84 70 GLU A O 1
ATOM 561 N N . LYS A 1 71 ? -10.553 15.161 -3.314 1.00 50.62 71 LYS A N 1
ATOM 562 C CA . LYS A 1 71 ? -9.639 15.807 -2.350 1.00 50.62 71 LYS A CA 1
ATOM 563 C C . LYS A 1 71 ? -10.293 16.206 -1.019 1.00 50.62 71 LYS A C 1
ATOM 565 O O . LYS A 1 71 ? -9.586 16.403 -0.039 1.00 50.62 71 LYS A O 1
ATOM 570 N N . ASP A 1 72 ? -11.624 16.256 -0.944 1.00 49.75 72 ASP A N 1
ATOM 571 C CA . ASP A 1 72 ? -12.346 16.784 0.229 1.00 49.75 72 ASP A CA 1
ATOM 572 C C . ASP A 1 72 ? -12.561 15.765 1.372 1.00 49.75 72 ASP A C 1
ATOM 574 O O . ASP A 1 72 ? -13.022 16.119 2.451 1.00 49.75 72 ASP A O 1
ATOM 578 N N . LYS A 1 73 ? -12.218 14.478 1.192 1.00 51.50 73 LYS A N 1
ATOM 579 C CA . LYS A 1 73 ? -12.395 13.455 2.252 1.00 51.50 73 LYS A CA 1
ATOM 580 C C . LYS A 1 73 ? -11.129 13.090 3.018 1.00 51.50 73 LYS A C 1
ATOM 582 O O . LYS A 1 73 ? -11.184 12.225 3.895 1.00 51.50 73 LYS A O 1
ATOM 587 N N . ILE A 1 74 ? -9.985 13.690 2.692 1.00 63.09 74 ILE A N 1
ATOM 588 C CA . ILE A 1 74 ? -8.712 13.298 3.299 1.00 63.09 74 ILE A CA 1
ATOM 589 C C . ILE A 1 74 ? -7.864 14.520 3.635 1.00 63.09 74 ILE A C 1
ATOM 591 O O . ILE A 1 74 ? -6.783 14.660 3.086 1.00 63.09 74 ILE A O 1
ATOM 595 N N . GLU A 1 75 ? -8.288 15.338 4.600 1.00 45.41 75 GLU A N 1
ATOM 596 C CA . GLU A 1 75 ? -7.372 16.100 5.465 1.00 45.41 75 GLU A CA 1
ATOM 597 C C . GLU A 1 75 ? -8.100 16.706 6.688 1.00 45.41 75 GLU A C 1
ATOM 599 O O . GLU A 1 75 ? -9.327 16.697 6.716 1.00 45.41 75 GLU A O 1
ATOM 604 N N . PRO A 1 76 ? -7.350 17.151 7.713 1.00 53.31 76 PRO A N 1
ATOM 605 C CA . PRO A 1 76 ? -7.011 16.466 8.973 1.00 53.31 76 PRO A CA 1
ATOM 606 C C . PRO A 1 76 ? -8.088 16.426 10.071 1.00 53.31 76 PRO A C 1
ATOM 608 O O . PRO A 1 76 ? -8.919 17.352 10.165 1.00 53.31 76 PRO A O 1
#

Solvent-accessible surface area (backbone atoms only — not comparable to full-atom values): 4696 Å² total; per-residue (Å²): 129,84,82,76,73,79,78,61,74,60,59,53,68,70,83,62,33,70,60,40,46,55,55,45,50,55,46,47,52,52,48,26,59,74,67,53,42,66,79,44,57,68,69,57,42,51,52,51,48,37,66,40,32,27,72,71,43,43,55,52,52,74,66,51,76,76,66,79,90,66,62,86,82,72,75,137

Radius of gyration: 13.87 Å; Cα contacts (8 Å, |Δi|>4): 42; chains: 1; bounding box: 24×30×38 Å

Foldseek 3Di:
DPPPPDQQAAQDCPDPNVVSCVVRVVVLVVVCVVVVVVVPDPVSSVVSCDVRNDPVVVVVVVVPPDPPPPPVPDDD

Organism: Paramuricea clavata (NCBI:txid317549)

pLDDT: mean 75.88, std 13.61, range [36.88, 88.88]

Mean predicted aligned error: 9.55 Å

Secondary structure (DSSP, 8-state):
----PPPPPPP--SSSHHHHHHHHHHHHHHHHHHTTGGGS-HHHHHHHHHHHH-HHHHHHHHH----GGGGGGS--

Sequence (76 aa):
MAEQIPAPKPLKLDGNAAENWRRWKKAFELYMTATEKDKKSQKIQCATFLTLAGEAAITVYETLTFEDTEKDKIEP